Protein AF-A0A914NMH1-F1 (afdb_monomer)

Mean predicted aligned error: 6.73 Å

Organism: Meloidogyne incognita (NCBI:txid6306)

pLDDT: mean 84.69, std 14.71, range [44.28, 97.38]

Structure (mmCIF, N/CA/C/O backbone):
data_AF-A0A914NMH1-F1
#
_entry.id   AF-A0A914NMH1-F1
#
loop_
_atom_site.group_PDB
_atom_site.id
_atom_site.type_symbol
_atom_site.label_atom_id
_atom_site.label_alt_id
_atom_site.label_comp_id
_atom_site.label_asym_id
_atom_site.label_entity_id
_atom_site.label_seq_id
_atom_site.pdbx_PDB_ins_code
_atom_site.Cartn_x
_atom_site.Cartn_y
_atom_site.Cartn_z
_atom_site.occupancy
_atom_site.B_iso_or_equiv
_atom_site.auth_seq_id
_atom_site.auth_comp_id
_atom_site.auth_asym_id
_atom_site.auth_atom_id
_atom_site.pdbx_PDB_model_num
ATOM 1 N N . MET A 1 1 ? 20.399 4.873 -5.334 1.00 47.78 1 MET A N 1
ATOM 2 C CA . MET A 1 1 ? 19.349 5.429 -6.217 1.00 47.78 1 MET A CA 1
ATOM 3 C C . MET A 1 1 ? 19.502 4.791 -7.581 1.00 47.78 1 MET A C 1
ATOM 5 O O . MET A 1 1 ? 20.631 4.660 -8.026 1.00 47.78 1 MET A O 1
ATOM 9 N N . CYS A 1 2 ? 18.413 4.332 -8.194 1.00 48.28 2 CYS A N 1
ATOM 10 C CA . CYS A 1 2 ? 18.440 3.778 -9.546 1.00 48.28 2 CYS A CA 1
ATOM 11 C C . CYS A 1 2 ? 18.069 4.909 -10.513 1.00 48.28 2 CYS A C 1
ATOM 13 O O . CYS A 1 2 ? 16.964 5.434 -10.412 1.00 48.28 2 CYS A O 1
ATOM 15 N N . GLU A 1 3 ? 19.005 5.333 -11.363 1.00 49.62 3 GLU A N 1
ATOM 16 C CA . GLU A 1 3 ? 18.806 6.443 -12.315 1.00 49.62 3 GLU A CA 1
ATOM 17 C C . GLU A 1 3 ? 17.877 6.045 -13.474 1.00 49.62 3 GLU A C 1
ATOM 19 O O . GLU A 1 3 ? 17.129 6.873 -13.987 1.00 49.62 3 GLU A O 1
ATOM 24 N N . GLU A 1 4 ? 17.846 4.751 -13.805 1.00 60.81 4 GLU A N 1
ATOM 25 C CA . GLU A 1 4 ? 16.923 4.135 -14.758 1.00 60.81 4 GLU A CA 1
ATOM 26 C C . GLU A 1 4 ? 16.249 2.927 -14.094 1.00 60.81 4 GLU A C 1
ATOM 28 O O . GLU A 1 4 ? 16.690 1.787 -14.269 1.00 60.81 4 GLU A O 1
ATOM 33 N N . PRO A 1 5 ? 15.215 3.140 -13.259 1.00 63.44 5 PRO A N 1
ATOM 34 C CA . PRO A 1 5 ? 14.555 2.027 -12.603 1.00 63.44 5 PRO A CA 1
ATOM 35 C C . PRO A 1 5 ? 13.965 1.091 -13.667 1.00 63.44 5 PRO A C 1
ATOM 37 O O . PRO A 1 5 ? 13.254 1.565 -14.564 1.00 63.44 5 PRO A O 1
ATOM 40 N N . PRO A 1 6 ? 14.224 -0.229 -13.589 1.00 63.44 6 PRO A N 1
ATOM 41 C CA . PRO A 1 6 ? 13.589 -1.175 -14.489 1.00 63.44 6 PRO A CA 1
ATOM 42 C C . PRO A 1 6 ? 12.072 -1.012 -14.373 1.00 63.44 6 PRO A C 1
ATOM 44 O O . PRO A 1 6 ? 11.514 -0.933 -13.276 1.00 63.44 6 PRO A O 1
ATOM 47 N N . SER A 1 7 ? 11.403 -0.911 -15.521 1.00 68.38 7 SER A N 1
ATOM 48 C CA . SER A 1 7 ? 9.943 -0.878 -15.558 1.00 68.38 7 SER A CA 1
ATOM 49 C C . SER A 1 7 ? 9.364 -2.210 -15.062 1.00 68.38 7 SER A C 1
ATOM 51 O O . SER A 1 7 ? 10.082 -3.191 -14.876 1.00 68.38 7 SER A O 1
ATOM 53 N N . PHE A 1 8 ? 8.053 -2.270 -14.855 1.00 76.62 8 PHE A N 1
ATOM 54 C CA . PHE A 1 8 ? 7.385 -3.504 -14.448 1.00 76.62 8 PHE A CA 1
ATOM 55 C C . PHE A 1 8 ? 7.035 -4.384 -15.658 1.00 76.62 8 PHE A C 1
ATOM 57 O O . PHE A 1 8 ? 6.700 -3.880 -16.741 1.00 76.62 8 PHE A O 1
ATOM 64 N N . GLU A 1 9 ? 7.112 -5.703 -15.454 1.00 83.44 9 GLU A N 1
ATOM 65 C CA . GLU A 1 9 ? 6.621 -6.717 -16.393 1.00 83.44 9 GLU A CA 1
ATOM 66 C C . GLU A 1 9 ? 5.092 -6.623 -16.537 1.00 83.44 9 GLU A C 1
ATOM 68 O O . GLU A 1 9 ? 4.386 -6.312 -15.576 1.00 83.44 9 GLU A O 1
ATOM 73 N N . GLU A 1 10 ? 4.576 -6.912 -17.734 1.00 86.62 10 GLU A N 1
ATOM 74 C CA . GLU A 1 10 ? 3.129 -6.978 -17.966 1.00 86.62 10 GLU A CA 1
ATOM 75 C C . GLU A 1 10 ? 2.507 -8.205 -17.263 1.00 86.62 10 GLU A C 1
ATOM 77 O O . GLU A 1 10 ? 3.177 -9.243 -17.131 1.00 86.62 10 GLU A O 1
ATOM 82 N N . PRO A 1 11 ? 1.231 -8.142 -16.833 1.00 89.88 11 PRO A N 1
ATOM 83 C CA . PRO A 1 11 ? 0.571 -9.230 -16.105 1.00 89.88 11 PRO A CA 1
ATOM 84 C C . PRO A 1 11 ? 0.645 -10.596 -16.804 1.00 89.88 11 PRO A C 1
ATOM 86 O O . PRO A 1 11 ? 0.830 -11.622 -16.148 1.00 89.88 11 PRO A O 1
ATOM 89 N N . GLU A 1 12 ? 0.557 -10.627 -18.134 1.00 91.31 12 GLU A N 1
ATOM 90 C CA . GLU A 1 12 ? 0.634 -11.837 -18.956 1.00 91.31 12 GLU A CA 1
ATOM 91 C C . GLU A 1 12 ? 2.012 -12.503 -18.880 1.00 91.31 12 GLU A C 1
ATOM 93 O O . GLU A 1 12 ? 2.115 -13.731 -18.928 1.00 91.31 12 GLU A O 1
ATOM 98 N N . ALA A 1 13 ? 3.080 -11.711 -18.750 1.00 91.44 13 ALA A N 1
ATOM 99 C CA . ALA A 1 13 ? 4.430 -12.231 -18.571 1.00 91.44 13 ALA A CA 1
ATOM 100 C C . ALA A 1 13 ? 4.591 -12.818 -17.163 1.00 91.44 13 ALA A C 1
ATOM 102 O O . ALA A 1 13 ? 5.057 -13.952 -17.015 1.00 91.44 13 ALA A O 1
ATOM 103 N N . LEU A 1 14 ? 4.105 -12.102 -16.144 1.00 92.25 14 LEU A N 1
ATOM 104 C CA . LEU A 1 14 ? 4.169 -12.548 -14.756 1.00 92.25 14 LEU A CA 1
ATOM 105 C C . LEU A 1 14 ? 3.358 -13.834 -14.518 1.00 92.25 14 LEU A C 1
ATOM 107 O O . LEU A 1 14 ? 3.812 -14.720 -13.791 1.00 92.25 14 LEU A O 1
ATOM 111 N N . LYS A 1 15 ? 2.194 -13.990 -15.166 1.00 95.38 15 LYS A N 1
ATOM 112 C CA . LYS A 1 15 ? 1.319 -15.174 -15.052 1.00 95.38 15 LYS A CA 1
ATOM 113 C C . LYS A 1 15 ? 2.022 -16.484 -15.420 1.00 95.38 15 LYS A C 1
ATOM 115 O O . LYS A 1 15 ? 1.703 -17.523 -14.846 1.00 95.38 15 LYS A O 1
ATOM 120 N N . LYS A 1 16 ? 3.009 -16.436 -16.325 1.00 95.50 16 LYS A N 1
ATOM 121 C CA . LYS A 1 16 ? 3.830 -17.602 -16.708 1.00 95.50 16 LYS A CA 1
ATOM 122 C C . LYS A 1 16 ? 4.647 -18.149 -15.535 1.00 95.50 16 LYS A C 1
ATOM 124 O O . LYS A 1 16 ? 4.937 -19.339 -15.502 1.00 95.50 16 LYS A O 1
ATOM 129 N N . ARG A 1 17 ? 5.020 -17.284 -14.586 1.00 95.94 17 ARG A N 1
ATOM 130 C CA . ARG A 1 17 ? 5.799 -17.625 -13.383 1.00 95.94 17 ARG A CA 1
ATOM 131 C C . ARG A 1 17 ? 4.915 -17.778 -12.145 1.00 95.94 17 ARG A C 1
ATOM 133 O O . ARG A 1 17 ? 5.207 -18.602 -11.287 1.00 95.94 17 ARG A O 1
ATOM 140 N N . PHE A 1 18 ? 3.833 -17.006 -12.060 1.00 95.38 18 PHE A N 1
ATOM 141 C CA . PHE A 1 18 ? 2.941 -16.950 -10.904 1.00 95.38 18 PHE A CA 1
ATOM 142 C C . PHE A 1 18 ? 1.488 -17.167 -11.343 1.00 95.38 18 PHE A C 1
ATOM 144 O O . PHE A 1 18 ? 0.764 -16.234 -11.697 1.00 95.38 18 PHE A O 1
ATOM 151 N N . HIS A 1 19 ? 1.039 -18.422 -11.297 1.00 94.69 19 HIS A N 1
ATOM 152 C CA . HIS A 1 19 ? -0.236 -18.848 -11.884 1.00 94.69 19 HIS A CA 1
ATOM 153 C C . HIS A 1 19 ? -1.489 -18.224 -11.240 1.00 94.69 19 HIS A C 1
ATOM 155 O O . HIS A 1 19 ? -2.571 -18.316 -11.816 1.00 94.69 19 HIS A O 1
ATOM 161 N N . LEU A 1 20 ? -1.383 -17.585 -10.070 1.00 95.69 20 LEU A N 1
ATOM 162 C CA . LEU A 1 20 ? -2.502 -16.915 -9.390 1.00 95.69 20 LEU A CA 1
ATOM 163 C C . LEU A 1 20 ? -2.652 -15.433 -9.746 1.00 95.69 20 LEU A C 1
ATOM 165 O O . LEU A 1 20 ? -3.587 -14.800 -9.271 1.00 95.69 20 LEU A O 1
ATOM 169 N N . ILE A 1 21 ? -1.780 -14.877 -10.590 1.00 94.25 21 ILE A N 1
ATOM 170 C CA . ILE A 1 21 ? -1.877 -13.465 -10.972 1.00 94.25 21 ILE A CA 1
ATOM 171 C C . ILE A 1 21 ? -3.193 -13.176 -11.689 1.00 94.25 21 ILE A C 1
ATOM 173 O O . ILE A 1 21 ? -3.586 -13.895 -12.609 1.00 94.25 21 ILE A O 1
ATOM 177 N N . ASP A 1 22 ? -3.859 -12.105 -11.275 1.00 93.19 22 ASP A N 1
ATOM 178 C CA . ASP A 1 22 ? -5.019 -11.565 -11.966 1.00 93.19 22 ASP A CA 1
ATOM 179 C C . ASP A 1 22 ? -4.561 -10.705 -13.149 1.00 93.19 22 ASP A C 1
ATOM 181 O O . ASP A 1 22 ? -4.054 -9.597 -12.979 1.00 93.19 22 ASP A O 1
ATOM 185 N N . THR A 1 23 ? -4.743 -11.221 -14.362 1.00 94.62 23 THR A N 1
ATOM 186 C CA . THR A 1 23 ? -4.404 -10.508 -15.600 1.00 94.62 23 THR A CA 1
ATOM 187 C C . THR A 1 23 ? -5.451 -9.461 -15.981 1.00 94.62 23 THR A C 1
ATOM 189 O O . THR A 1 23 ? -5.213 -8.657 -16.873 1.00 94.62 23 THR A O 1
ATOM 192 N N . SER A 1 24 ? -6.611 -9.431 -15.315 1.00 92.62 24 SER A N 1
ATOM 193 C CA . SER A 1 24 ? -7.627 -8.394 -15.532 1.00 92.62 24 SER A CA 1
ATOM 194 C C . SER A 1 24 ? -7.326 -7.098 -14.766 1.00 92.62 24 SER A C 1
ATOM 196 O O . SER A 1 24 ? -7.928 -6.048 -15.032 1.00 92.62 24 SER A O 1
ATOM 198 N N . TYR A 1 25 ? -6.361 -7.132 -13.841 1.00 90.50 25 TYR A N 1
ATOM 199 C CA . TYR A 1 25 ? -5.963 -5.966 -13.073 1.00 90.50 25 TYR A CA 1
ATOM 200 C C . TYR A 1 25 ? -5.265 -4.914 -13.944 1.00 90.50 25 TYR A C 1
ATOM 202 O O . TYR A 1 25 ? -4.116 -5.054 -14.350 1.00 90.50 25 TYR A O 1
ATOM 210 N N . LYS A 1 26 ? -5.957 -3.793 -14.159 1.00 89.19 26 LYS A N 1
ATOM 211 C CA . LYS A 1 26 ? -5.379 -2.578 -14.753 1.00 89.19 26 LYS A CA 1
ATOM 212 C C . LYS A 1 26 ? -4.764 -1.658 -13.681 1.00 89.19 26 LYS A C 1
ATOM 214 O O . LYS A 1 26 ? -5.516 -1.261 -12.779 1.00 89.19 26 LYS A O 1
ATOM 219 N N . PRO A 1 27 ? -3.467 -1.302 -13.762 1.00 90.19 27 PRO A N 1
ATOM 220 C CA . PRO A 1 27 ? -2.833 -0.345 -12.852 1.00 90.19 27 PRO A CA 1
ATOM 221 C C . PRO A 1 27 ? -3.465 1.053 -12.921 1.00 90.19 27 PRO A C 1
ATOM 223 O O . PRO A 1 27 ? -4.080 1.418 -13.919 1.00 90.19 27 PRO A O 1
ATOM 226 N N . ILE A 1 28 ? -3.280 1.857 -11.868 1.00 92.56 28 ILE A N 1
ATOM 227 C CA . ILE A 1 28 ? -3.771 3.249 -11.828 1.00 92.56 28 ILE A CA 1
ATOM 228 C C . ILE A 1 28 ? -2.986 4.157 -12.791 1.00 92.56 28 ILE A C 1
ATOM 230 O O . ILE A 1 28 ? -3.548 5.082 -13.371 1.00 92.56 28 ILE A O 1
ATOM 234 N N . PHE A 1 29 ? -1.696 3.877 -12.989 1.00 88.50 29 PHE A N 1
ATOM 235 C CA . PHE A 1 29 ? -0.842 4.579 -13.945 1.00 88.50 29 PHE A CA 1
ATOM 236 C C . PHE A 1 29 ? -0.540 3.687 -15.147 1.00 88.50 29 PHE A C 1
ATOM 238 O O . PHE A 1 29 ? -0.132 2.539 -14.982 1.00 88.50 29 PHE A O 1
ATOM 245 N N . ASN A 1 30 ? -0.686 4.244 -16.347 1.00 84.81 30 ASN A N 1
ATOM 246 C CA . ASN A 1 30 ? -0.289 3.595 -17.594 1.00 84.81 30 ASN A CA 1
ATOM 247 C C . ASN A 1 30 ? 1.111 4.055 -18.014 1.00 84.81 30 ASN A C 1
ATOM 249 O O . ASN A 1 30 ? 1.559 5.136 -17.629 1.00 84.81 30 ASN A O 1
ATOM 253 N N . LYS A 1 31 ? 1.788 3.250 -18.837 1.00 82.06 31 LYS A N 1
ATOM 254 C CA . LYS A 1 31 ? 3.043 3.649 -19.487 1.00 82.06 31 LYS A CA 1
ATOM 255 C C . LYS A 1 31 ? 2.765 4.729 -20.560 1.00 82.06 31 LYS A C 1
ATOM 257 O O . LYS A 1 31 ? 1.739 4.637 -21.234 1.00 82.06 31 LYS A O 1
ATOM 262 N N . PRO A 1 32 ? 3.669 5.706 -20.767 1.00 84.38 32 PRO A N 1
ATOM 263 C CA . PRO A 1 32 ? 4.884 5.948 -19.990 1.00 84.38 32 PRO A CA 1
ATOM 264 C C . PRO A 1 32 ? 4.564 6.506 -18.597 1.00 84.38 3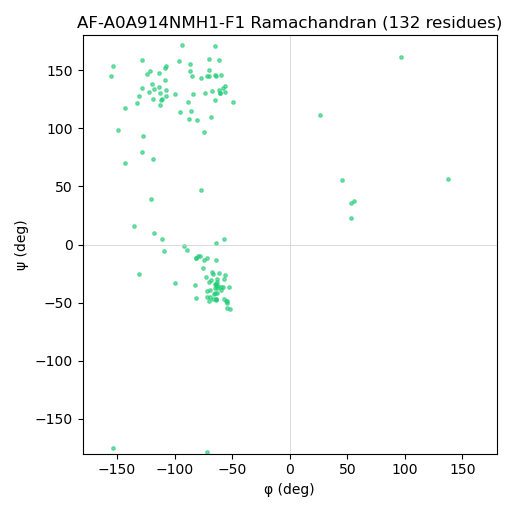2 PRO A C 1
ATOM 266 O O . PRO A 1 32 ? 3.629 7.285 -18.422 1.00 84.38 32 PRO A O 1
ATOM 269 N N . MET A 1 33 ? 5.359 6.111 -17.601 1.00 82.44 33 MET A N 1
ATOM 270 C CA . MET A 1 33 ? 5.184 6.597 -16.232 1.00 82.44 33 MET A CA 1
ATOM 271 C C . MET A 1 33 ? 5.425 8.114 -16.158 1.00 82.44 33 MET A C 1
ATOM 273 O O . MET A 1 33 ? 6.304 8.624 -16.859 1.00 82.44 33 MET A O 1
ATOM 277 N N . PRO A 1 34 ? 4.686 8.849 -15.305 1.00 82.62 34 PRO A N 1
ATOM 278 C CA . PRO A 1 34 ? 4.966 10.260 -15.075 1.00 82.62 34 PRO A CA 1
ATOM 279 C C . PRO A 1 34 ? 6.388 10.433 -14.533 1.00 82.62 34 PRO A C 1
ATOM 281 O O . PRO A 1 34 ? 6.868 9.597 -13.764 1.00 82.62 34 PRO A O 1
ATOM 284 N N . LYS A 1 35 ? 7.045 11.535 -14.917 1.00 82.0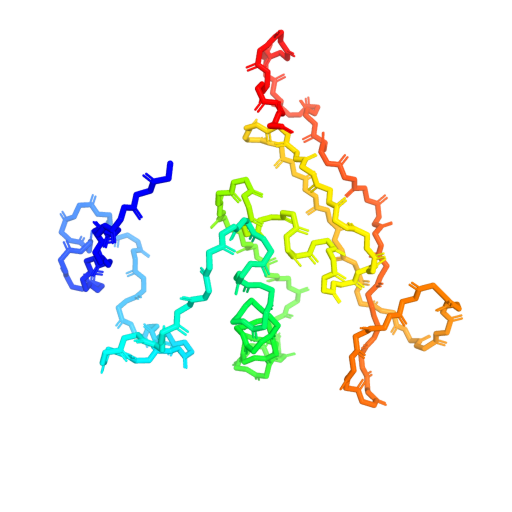6 35 LYS A N 1
ATOM 285 C CA . LYS A 1 35 ? 8.350 11.903 -14.356 1.00 82.06 35 LYS A CA 1
ATOM 286 C C . LYS A 1 35 ? 8.234 12.039 -12.839 1.00 82.06 35 LYS A C 1
ATOM 288 O O . LYS A 1 35 ? 7.303 12.677 -12.348 1.00 82.06 35 LYS A O 1
ATOM 293 N N . GLU A 1 36 ? 9.195 11.476 -12.121 1.00 80.06 36 GLU A N 1
ATOM 294 C CA . GLU A 1 36 ? 9.344 11.667 -10.681 1.00 80.06 36 GLU A CA 1
ATOM 295 C C . GLU A 1 36 ? 10.547 12.551 -10.376 1.00 80.06 36 GLU A C 1
ATOM 297 O O . GLU A 1 36 ? 11.487 12.644 -11.166 1.00 80.06 36 GLU A O 1
ATOM 302 N N . GLY A 1 37 ? 10.482 13.233 -9.234 1.00 82.75 37 GLY A N 1
ATOM 303 C CA . GLY A 1 37 ? 11.622 13.959 -8.691 1.00 82.75 37 GLY A CA 1
ATOM 304 C C . GLY A 1 37 ? 12.706 13.025 -8.147 1.00 82.75 37 GLY A C 1
ATOM 305 O O . GLY A 1 37 ? 12.582 11.802 -8.167 1.00 82.75 37 GLY A O 1
ATOM 306 N N . MET A 1 38 ? 13.765 13.627 -7.615 1.00 81.12 38 MET A N 1
ATOM 307 C CA . MET A 1 38 ? 14.829 12.913 -6.908 1.00 81.12 38 MET A CA 1
ATOM 308 C C . MET A 1 38 ? 14.466 12.734 -5.429 1.00 81.12 38 MET A C 1
ATOM 310 O O . MET A 1 38 ? 13.823 13.603 -4.841 1.00 81.12 38 MET A O 1
ATOM 314 N N . GLY A 1 39 ? 14.937 11.649 -4.811 1.00 83.75 39 GLY A N 1
ATOM 315 C CA . GLY A 1 39 ? 14.714 11.378 -3.385 1.00 83.75 39 GLY A CA 1
ATOM 316 C C . GLY A 1 39 ? 13.543 10.439 -3.103 1.00 83.75 39 GLY A C 1
ATOM 317 O O . GLY A 1 39 ? 12.654 10.252 -3.928 1.00 83.75 39 GLY A O 1
ATOM 318 N N . ASP A 1 40 ? 13.534 9.858 -1.905 1.00 84.25 40 ASP A N 1
ATOM 319 C CA . ASP A 1 40 ? 12.502 8.900 -1.490 1.00 84.25 40 ASP A CA 1
ATOM 320 C C . ASP A 1 40 ? 11.097 9.523 -1.461 1.00 84.25 40 ASP A C 1
ATOM 322 O O . ASP A 1 40 ? 10.118 8.891 -1.864 1.00 84.25 40 ASP A O 1
ATOM 326 N N . SER A 1 41 ? 10.995 10.796 -1.072 1.00 85.38 41 SER A N 1
ATOM 327 C CA . SER A 1 41 ? 9.728 11.533 -1.003 1.00 85.38 41 SER A CA 1
ATOM 328 C C . SER A 1 41 ? 9.143 11.899 -2.371 1.00 85.38 41 SER A C 1
ATOM 330 O O . SER A 1 41 ? 7.968 12.259 -2.456 1.00 85.38 41 SER A O 1
ATOM 332 N N . ALA A 1 42 ? 9.902 11.754 -3.464 1.00 88.62 42 ALA A N 1
ATOM 333 C CA . ALA A 1 42 ? 9.415 12.055 -4.809 1.00 88.62 42 ALA A CA 1
ATOM 334 C C . ALA A 1 42 ? 8.214 11.188 -5.221 1.00 88.62 42 ALA A C 1
ATOM 336 O O . ALA A 1 42 ? 7.405 11.605 -6.050 1.00 88.62 42 ALA A O 1
ATOM 337 N N . CYS A 1 43 ? 8.066 10.007 -4.611 1.00 89.50 43 CYS A N 1
ATOM 338 C CA . CYS A 1 43 ? 6.976 9.086 -4.909 1.00 89.50 43 CYS A CA 1
ATOM 339 C C . CYS A 1 43 ? 5.647 9.425 -4.206 1.00 89.50 43 CYS A C 1
ATOM 341 O O . CYS A 1 43 ? 4.615 8.873 -4.592 1.00 89.50 43 CYS A O 1
ATOM 343 N N . VAL A 1 44 ? 5.629 10.342 -3.224 1.00 91.00 44 VAL A N 1
ATOM 344 C CA . VAL A 1 44 ? 4.452 10.631 -2.371 1.00 91.00 44 VAL A CA 1
ATOM 345 C C . VAL A 1 44 ? 3.214 10.973 -3.198 1.00 91.00 44 VAL A C 1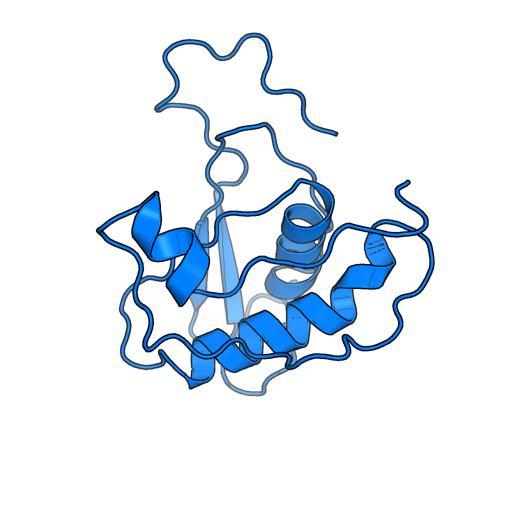
ATOM 347 O O . VAL A 1 44 ? 2.169 10.346 -3.035 1.00 91.00 44 VAL A O 1
ATOM 350 N N . GLY A 1 45 ? 3.334 11.904 -4.150 1.00 89.56 45 GLY A N 1
ATOM 351 C CA . GLY A 1 45 ? 2.199 12.313 -4.984 1.00 89.56 45 GLY A CA 1
ATOM 352 C C . GLY A 1 45 ? 1.660 11.188 -5.878 1.00 89.56 45 GLY A C 1
ATOM 353 O O . GLY A 1 45 ? 0.453 11.093 -6.112 1.00 89.56 45 GLY A O 1
ATOM 354 N N . ARG A 1 46 ? 2.536 10.295 -6.362 1.00 90.38 46 ARG A N 1
ATOM 355 C CA . ARG A 1 46 ? 2.135 9.121 -7.151 1.00 90.38 46 ARG A CA 1
ATOM 356 C C . ARG A 1 46 ? 1.456 8.072 -6.273 1.00 90.38 46 ARG A C 1
ATOM 358 O O . ARG A 1 46 ? 0.458 7.483 -6.691 1.00 90.38 46 ARG A O 1
ATOM 365 N N . LEU A 1 47 ? 1.966 7.855 -5.063 1.00 91.75 47 LEU A N 1
ATOM 366 C CA . LEU A 1 47 ? 1.380 6.931 -4.096 1.00 91.75 47 LEU A CA 1
ATOM 367 C C . LEU A 1 47 ? 0.000 7.401 -3.645 1.00 91.75 47 LEU A C 1
ATOM 369 O O . LEU A 1 47 ? -0.917 6.587 -3.633 1.00 91.75 47 LEU A O 1
ATOM 373 N N . GLN A 1 48 ? -0.181 8.699 -3.392 1.00 91.81 48 GLN A N 1
ATOM 374 C CA . GLN A 1 48 ? -1.489 9.261 -3.063 1.00 91.81 48 GLN A CA 1
ATOM 375 C C . GLN A 1 48 ? -2.535 8.917 -4.133 1.00 91.81 48 GLN A C 1
ATOM 377 O O . GLN A 1 48 ? -3.535 8.270 -3.830 1.00 91.81 48 GLN A O 1
ATOM 382 N N . LYS A 1 49 ? -2.260 9.248 -5.401 1.00 91.69 49 LYS A N 1
ATOM 383 C CA . LYS A 1 49 ? -3.160 8.928 -6.523 1.00 91.69 49 LYS A CA 1
ATOM 384 C C . LYS A 1 49 ? -3.399 7.427 -6.684 1.00 91.69 49 LYS A C 1
ATOM 386 O O . LYS A 1 49 ? -4.495 7.008 -7.041 1.00 91.69 49 LYS A O 1
ATOM 391 N N . THR A 1 50 ? -2.371 6.613 -6.439 1.00 93.31 50 THR A N 1
ATOM 392 C CA . THR A 1 50 ? -2.486 5.151 -6.506 1.00 93.31 50 THR A CA 1
ATOM 393 C C . THR A 1 50 ? -3.448 4.637 -5.438 1.00 93.31 50 THR A C 1
ATOM 395 O O . THR A 1 50 ? -4.344 3.865 -5.761 1.00 93.31 50 THR A O 1
ATOM 398 N N . ILE A 1 51 ? -3.304 5.082 -4.188 1.00 92.94 51 ILE A N 1
ATOM 399 C CA . ILE A 1 51 ? -4.175 4.675 -3.079 1.00 92.94 51 ILE A CA 1
ATOM 400 C C . ILE A 1 51 ? -5.612 5.142 -3.330 1.00 92.94 51 ILE A C 1
ATOM 402 O O . ILE A 1 51 ? -6.527 4.331 -3.225 1.00 92.94 51 ILE A O 1
ATOM 406 N N . GLU A 1 52 ? -5.811 6.402 -3.733 1.00 91.00 52 GLU A N 1
ATOM 407 C CA . GLU A 1 52 ? -7.131 6.942 -4.096 1.00 91.00 52 GLU A CA 1
ATOM 408 C C . GLU A 1 52 ? -7.805 6.088 -5.182 1.00 91.00 52 GLU A C 1
ATOM 410 O O . GLU A 1 52 ? -8.948 5.658 -5.025 1.00 91.00 52 GLU A O 1
ATOM 415 N N . GLY A 1 53 ? -7.073 5.772 -6.255 1.00 93.25 53 GLY A N 1
ATOM 416 C CA . GLY A 1 53 ? -7.581 4.950 -7.350 1.00 93.25 53 GLY A CA 1
ATOM 417 C C . GLY A 1 53 ? -7.897 3.510 -6.939 1.00 93.25 53 GLY A C 1
ATOM 418 O O . GLY A 1 53 ? -8.891 2.952 -7.399 1.00 93.25 53 GLY A O 1
ATOM 419 N N . ILE A 1 54 ? -7.089 2.903 -6.062 1.00 93.31 54 ILE A N 1
ATOM 420 C CA . ILE A 1 54 ? -7.353 1.560 -5.525 1.00 93.31 54 ILE A CA 1
ATOM 421 C C . ILE A 1 54 ? -8.614 1.580 -4.650 1.00 93.31 54 ILE A C 1
ATOM 423 O O . ILE A 1 54 ? -9.474 0.719 -4.824 1.00 93.31 54 ILE A O 1
ATOM 427 N N . CYS A 1 55 ? -8.750 2.555 -3.747 1.00 89.88 55 CYS A N 1
ATOM 428 C CA . CYS A 1 55 ? -9.925 2.686 -2.885 1.00 89.88 55 CYS A CA 1
ATOM 429 C C . CYS A 1 55 ? -11.217 2.873 -3.688 1.00 89.88 55 CYS A C 1
ATOM 431 O O . CYS A 1 55 ? -12.234 2.291 -3.324 1.00 89.88 55 CYS A O 1
ATOM 433 N N . GLU A 1 56 ? -11.180 3.642 -4.779 1.00 91.19 56 GLU A N 1
ATOM 434 C CA . GLU A 1 56 ? -12.338 3.809 -5.664 1.00 91.19 56 GLU A CA 1
ATOM 435 C C . GLU A 1 56 ? -12.640 2.522 -6.446 1.00 91.19 56 GLU A C 1
ATOM 437 O O . GLU A 1 56 ? -13.772 2.035 -6.458 1.00 91.19 56 GLU A O 1
ATOM 442 N N . LYS A 1 57 ? -11.615 1.922 -7.067 1.00 93.50 57 LYS A N 1
ATOM 443 C CA . LYS A 1 57 ? -11.755 0.714 -7.895 1.00 93.50 57 LYS A CA 1
ATOM 444 C C . LYS A 1 57 ? -12.252 -0.495 -7.098 1.00 93.50 57 LYS A C 1
ATOM 446 O O . LYS A 1 57 ? -12.959 -1.334 -7.649 1.00 93.50 57 LYS A O 1
ATOM 451 N N . PHE A 1 58 ? -11.886 -0.582 -5.822 1.00 92.56 58 PHE A N 1
ATOM 452 C CA . PHE A 1 58 ? -12.228 -1.686 -4.926 1.00 92.56 58 PHE A CA 1
ATOM 453 C C . PHE A 1 58 ? -13.031 -1.216 -3.709 1.00 92.56 58 PHE A C 1
ATOM 455 O O . PHE A 1 58 ? -12.831 -1.715 -2.605 1.00 92.56 58 PHE A O 1
ATOM 462 N N . LYS A 1 59 ? -13.956 -0.270 -3.900 1.00 89.81 59 LYS A N 1
ATOM 463 C CA . LYS A 1 59 ? -14.782 0.299 -2.820 1.00 89.81 59 LYS A CA 1
ATOM 464 C C . LYS A 1 59 ? -15.592 -0.728 -2.018 1.00 89.81 59 LYS A C 1
ATOM 466 O O . LYS A 1 59 ? -15.882 -0.489 -0.852 1.00 89.81 59 LYS A O 1
ATOM 471 N N . ASP A 1 60 ? -15.924 -1.862 -2.637 1.00 92.44 60 ASP A N 1
ATOM 472 C CA . ASP A 1 60 ? -16.688 -2.952 -2.018 1.00 92.44 60 ASP A CA 1
ATOM 473 C C . ASP A 1 60 ? -15.785 -3.986 -1.312 1.00 92.44 60 ASP A C 1
ATOM 475 O O . ASP A 1 60 ? -16.271 -4.925 -0.675 1.00 92.44 60 ASP A O 1
ATOM 479 N N . ALA A 1 61 ? -14.457 -3.850 -1.419 1.00 92.50 61 ALA A N 1
ATOM 480 C CA . ALA A 1 61 ? -13.520 -4.739 -0.748 1.00 92.50 61 ALA A CA 1
ATOM 481 C C . ALA A 1 61 ? -13.472 -4.439 0.756 1.00 92.50 61 ALA A C 1
ATOM 483 O O . ALA A 1 61 ? -13.243 -3.310 1.180 1.00 92.50 61 ALA A O 1
ATOM 484 N N . LYS A 1 62 ? -13.606 -5.484 1.580 1.00 93.06 62 LYS A N 1
ATOM 485 C CA . LYS A 1 62 ? -13.490 -5.361 3.044 1.00 93.06 62 LYS A CA 1
ATOM 486 C C . LYS A 1 62 ? -12.069 -5.042 3.508 1.00 93.06 62 LYS A C 1
ATOM 488 O O . LYS A 1 62 ? -11.875 -4.476 4.579 1.00 93.06 62 LYS A O 1
ATOM 493 N N . SER A 1 63 ? -11.062 -5.495 2.767 1.00 94.88 63 SER A N 1
ATOM 494 C CA . SER A 1 63 ? -9.651 -5.327 3.114 1.00 94.88 63 SER A CA 1
ATOM 495 C C . SER A 1 63 ? -8.795 -5.380 1.857 1.00 94.88 63 SER A C 1
ATOM 497 O O . SER A 1 63 ? -9.086 -6.142 0.936 1.00 94.88 63 SER A O 1
ATOM 499 N N . ILE A 1 64 ? -7.729 -4.584 1.842 1.00 95.31 64 ILE A N 1
ATOM 500 C CA . ILE A 1 64 ? -6.755 -4.511 0.753 1.00 95.31 64 ILE A CA 1
ATOM 501 C C . ILE A 1 64 ? -5.367 -4.680 1.365 1.00 95.31 64 ILE A C 1
ATOM 503 O O . ILE A 1 64 ? -5.052 -4.056 2.377 1.00 95.31 64 ILE A O 1
ATOM 507 N N . VAL A 1 65 ? -4.537 -5.517 0.744 1.00 96.69 65 VAL A N 1
ATOM 508 C CA . VAL A 1 65 ? -3.141 -5.718 1.142 1.00 96.69 65 VAL A CA 1
ATOM 509 C C . VAL A 1 65 ? -2.243 -5.129 0.066 1.00 96.69 65 VAL A C 1
ATOM 511 O O . VAL A 1 65 ? -2.352 -5.489 -1.105 1.00 96.69 65 VAL A O 1
ATOM 514 N N . LEU A 1 66 ? -1.347 -4.230 0.470 1.00 96.12 66 LEU A N 1
ATOM 515 C CA . LEU A 1 66 ? -0.322 -3.657 -0.396 1.00 96.12 66 LEU A CA 1
ATOM 516 C C . LEU A 1 66 ? 1.038 -4.237 -0.005 1.00 96.12 66 LEU A C 1
ATOM 518 O O . LEU A 1 66 ? 1.429 -4.176 1.158 1.00 96.12 66 LEU A O 1
ATOM 522 N N . VAL A 1 67 ? 1.767 -4.768 -0.985 1.00 95.44 67 VAL A N 1
ATOM 523 C CA . VAL A 1 67 ? 3.152 -5.230 -0.823 1.00 95.44 67 VAL A CA 1
ATOM 524 C C . VAL A 1 67 ? 4.041 -4.295 -1.631 1.00 95.44 67 VAL A C 1
ATOM 526 O O . VAL A 1 67 ? 3.793 -4.083 -2.816 1.00 95.44 67 VAL A O 1
ATOM 529 N N . SER A 1 68 ? 5.040 -3.687 -0.992 1.00 93.69 68 SER A N 1
ATOM 530 C CA . SER A 1 68 ? 5.880 -2.678 -1.639 1.00 93.69 68 SER A CA 1
ATOM 531 C C 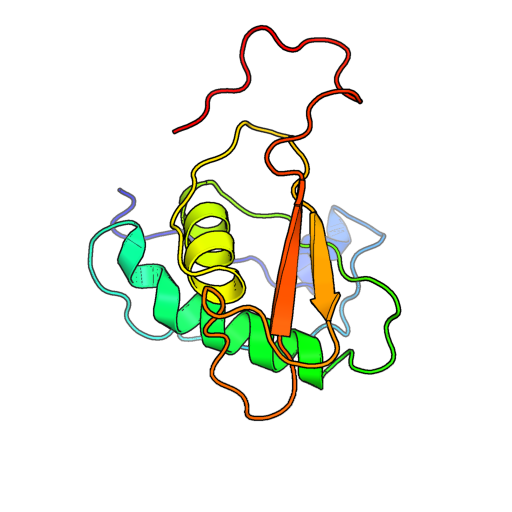. SER A 1 68 ? 7.276 -2.588 -1.015 1.00 93.69 68 SER A C 1
ATOM 533 O O . SER A 1 68 ? 7.640 -3.385 -0.152 1.00 93.69 68 SER A O 1
ATOM 535 N N . HIS A 1 69 ? 8.070 -1.627 -1.483 1.00 91.44 69 HIS A N 1
ATOM 536 C CA . HIS A 1 69 ? 9.431 -1.353 -1.017 1.00 91.44 69 HIS A CA 1
ATOM 537 C C . HIS A 1 69 ? 9.462 -0.277 0.080 1.00 91.44 69 HIS A C 1
ATOM 539 O O . HIS A 1 69 ? 8.461 0.391 0.331 1.00 91.44 69 HIS A O 1
ATOM 545 N N . ALA A 1 70 ? 10.629 -0.075 0.702 1.00 90.62 70 ALA A N 1
ATOM 546 C CA . ALA A 1 70 ? 10.806 0.833 1.838 1.00 90.62 70 ALA A CA 1
ATOM 547 C C . ALA A 1 70 ? 10.267 2.255 1.581 1.00 90.62 70 ALA A C 1
ATOM 549 O O . ALA A 1 70 ? 9.398 2.707 2.324 1.00 90.62 70 ALA A O 1
ATOM 550 N N . SER A 1 71 ? 10.712 2.936 0.517 1.00 91.06 71 SER A N 1
ATOM 551 C CA . SER A 1 71 ? 10.294 4.318 0.225 1.00 91.06 71 SER A CA 1
ATOM 552 C C . SER A 1 71 ? 8.791 4.446 -0.071 1.00 91.06 71 SER A C 1
ATOM 554 O O . SER A 1 71 ? 8.143 5.278 0.560 1.00 91.06 71 SER A O 1
ATOM 556 N N . PRO A 1 72 ? 8.171 3.598 -0.920 1.00 93.56 72 PRO A N 1
ATOM 557 C CA . PRO A 1 72 ? 6.715 3.584 -1.061 1.00 93.56 72 PRO A CA 1
ATOM 558 C C . PRO A 1 72 ? 5.946 3.303 0.239 1.00 93.56 72 PRO A C 1
ATOM 560 O O . PRO A 1 72 ? 4.885 3.884 0.438 1.00 93.56 72 PRO A O 1
ATOM 563 N N . ILE A 1 73 ? 6.448 2.440 1.131 1.00 95.44 73 ILE A N 1
ATOM 564 C CA . ILE A 1 73 ? 5.808 2.197 2.436 1.00 95.44 73 ILE A CA 1
ATOM 565 C C . ILE A 1 73 ? 5.930 3.425 3.350 1.00 95.44 73 ILE A C 1
ATOM 567 O O . ILE A 1 73 ? 4.958 3.781 4.022 1.00 95.44 73 ILE A O 1
ATOM 571 N N . GLY A 1 74 ? 7.078 4.109 3.336 1.00 94.56 74 GLY A N 1
ATOM 572 C CA . GLY A 1 74 ? 7.254 5.404 3.995 1.00 94.56 74 GLY A CA 1
ATOM 573 C C . GLY A 1 74 ? 6.247 6.436 3.493 1.00 94.56 74 GLY A C 1
ATOM 574 O O . GLY A 1 74 ? 5.542 7.052 4.293 1.00 94.56 74 GLY A O 1
ATOM 575 N N . ALA A 1 75 ? 6.088 6.524 2.172 1.00 94.25 75 ALA A N 1
ATOM 576 C CA . ALA A 1 75 ? 5.097 7.377 1.530 1.00 94.25 75 ALA A CA 1
ATOM 577 C C . ALA A 1 75 ? 3.651 6.978 1.865 1.00 94.25 75 ALA A C 1
ATOM 579 O O . ALA A 1 75 ? 2.812 7.854 2.014 1.00 94.25 75 ALA A O 1
ATOM 580 N N . ILE A 1 76 ? 3.331 5.689 2.026 1.00 95.06 76 ILE A N 1
ATOM 581 C CA . ILE A 1 76 ? 1.995 5.251 2.464 1.00 95.06 76 ILE A CA 1
ATOM 582 C C . ILE A 1 76 ? 1.691 5.769 3.879 1.00 95.06 76 ILE A C 1
ATOM 584 O O . ILE A 1 76 ? 0.587 6.254 4.111 1.00 95.06 76 ILE A O 1
ATOM 588 N N . HIS A 1 77 ? 2.652 5.731 4.811 1.00 94.31 77 HIS A N 1
ATOM 589 C CA . HIS A 1 77 ? 2.449 6.321 6.141 1.00 94.31 77 HIS A CA 1
ATOM 590 C C . HIS A 1 77 ? 2.303 7.849 6.078 1.00 94.31 77 HIS A C 1
ATOM 592 O O . HIS A 1 77 ? 1.422 8.408 6.729 1.00 94.31 77 HIS A O 1
ATOM 598 N N . GLU A 1 78 ? 3.127 8.528 5.273 1.00 92.62 78 GLU A N 1
ATOM 599 C CA . GLU A 1 78 ? 2.998 9.969 5.011 1.00 92.62 78 GLU A CA 1
ATOM 600 C C . GLU A 1 78 ? 1.593 10.303 4.490 1.00 92.62 78 GLU A C 1
ATOM 602 O O . GLU A 1 78 ? 0.908 11.173 5.012 1.00 92.62 78 GLU A O 1
ATOM 607 N N . VAL A 1 79 ? 1.122 9.558 3.495 1.00 91.75 79 VAL A N 1
ATOM 608 C CA . VAL A 1 79 ? -0.156 9.811 2.839 1.00 91.75 79 VAL A CA 1
ATOM 609 C C . VAL A 1 79 ? -1.344 9.508 3.761 1.00 91.75 79 VAL A C 1
ATOM 611 O O . VAL A 1 79 ? -2.282 10.299 3.823 1.00 91.75 79 VAL A O 1
ATOM 614 N N . LEU A 1 80 ? -1.337 8.376 4.469 1.00 90.56 80 LEU A N 1
ATOM 615 C CA . LEU A 1 80 ? -2.492 7.931 5.259 1.00 90.56 80 LEU A CA 1
ATOM 616 C C . LEU A 1 80 ? -2.569 8.590 6.6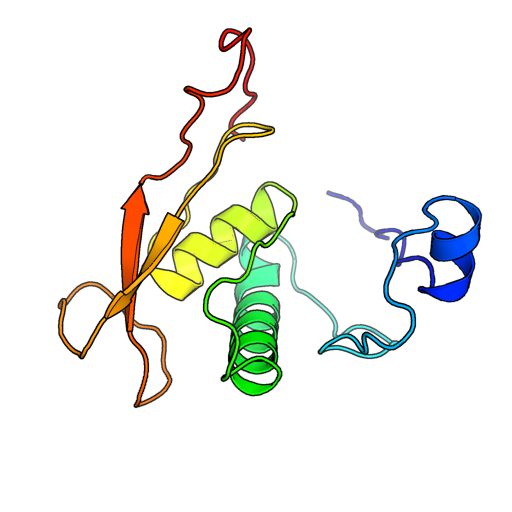40 1.00 90.56 80 LEU A C 1
ATOM 618 O O . LEU A 1 80 ? -3.669 8.847 7.126 1.00 90.56 80 LEU A O 1
ATOM 622 N N . VAL A 1 81 ? -1.423 8.860 7.274 1.00 89.31 81 VAL A N 1
ATOM 623 C CA . VAL A 1 81 ? -1.351 9.346 8.665 1.00 89.31 81 VAL A CA 1
ATOM 624 C C . VAL A 1 81 ? -0.364 10.500 8.872 1.00 89.31 81 VAL A C 1
ATOM 626 O O . VAL A 1 81 ? -0.013 10.803 10.008 1.00 89.31 81 VAL A O 1
ATOM 629 N N . ASN A 1 82 ? 0.074 11.165 7.796 1.00 87.94 82 ASN A N 1
ATOM 630 C CA . ASN A 1 82 ? 0.920 12.365 7.841 1.00 87.94 82 ASN A CA 1
ATOM 631 C C . ASN A 1 82 ? 2.231 12.173 8.627 1.00 87.94 82 ASN A C 1
ATOM 633 O O . ASN A 1 82 ? 2.673 13.063 9.359 1.00 87.94 82 ASN A O 1
ATOM 637 N N . LYS A 1 83 ? 2.832 10.983 8.511 1.00 90.19 83 LYS A N 1
ATOM 638 C CA . LYS A 1 83 ? 4.110 10.663 9.151 1.00 90.19 83 LYS A CA 1
ATOM 639 C C . LYS A 1 83 ? 4.921 9.654 8.344 1.00 90.19 83 LYS A C 1
ATOM 641 O O . LYS A 1 83 ? 4.730 8.449 8.506 1.00 90.19 83 LYS A O 1
ATOM 646 N N . TRP A 1 84 ? 5.881 10.118 7.550 1.00 92.75 84 TRP A N 1
ATOM 647 C CA . TRP A 1 84 ? 6.857 9.248 6.894 1.00 92.75 84 TRP A CA 1
ATOM 648 C C . TRP A 1 84 ? 7.500 8.271 7.887 1.00 92.75 84 TRP A C 1
ATOM 650 O O . TRP A 1 84 ? 8.087 8.680 8.890 1.00 92.75 84 TRP A O 1
ATOM 660 N N . THR A 1 85 ? 7.383 6.969 7.620 1.00 93.69 85 THR A N 1
ATOM 661 C CA . THR A 1 85 ? 7.890 5.917 8.512 1.00 93.69 85 THR A CA 1
ATOM 662 C C . THR A 1 85 ? 8.452 4.754 7.703 1.00 93.69 85 THR A C 1
ATOM 664 O O . THR A 1 85 ? 7.714 4.075 6.989 1.00 93.69 85 THR A O 1
ATOM 667 N N . TYR A 1 86 ? 9.752 4.494 7.841 1.00 93.25 86 TYR A N 1
ATOM 668 C CA . TYR A 1 86 ? 10.357 3.267 7.331 1.00 93.25 86 TYR A CA 1
ATOM 669 C C . TYR A 1 86 ? 10.033 2.086 8.242 1.00 93.25 86 TYR A C 1
ATOM 671 O O . TYR A 1 86 ? 9.978 2.217 9.464 1.00 93.25 86 TYR A O 1
ATOM 679 N N . VAL A 1 87 ? 9.823 0.921 7.634 1.00 94.44 87 VAL A N 1
ATOM 680 C CA . VAL A 1 87 ? 9.527 -0.326 8.345 1.00 94.44 87 VAL A CA 1
ATOM 681 C C . VAL A 1 87 ? 10.463 -1.433 7.884 1.00 94.44 87 VAL A C 1
ATOM 683 O O . VAL A 1 87 ? 11.050 -1.362 6.802 1.00 94.44 87 VAL A O 1
ATOM 686 N N . GLY A 1 88 ? 10.603 -2.460 8.717 1.00 93.62 88 GLY A N 1
ATOM 687 C CA . GLY A 1 88 ? 11.429 -3.615 8.399 1.00 93.62 88 GLY A CA 1
ATOM 688 C C . GLY A 1 88 ? 10.843 -4.496 7.291 1.00 93.62 88 GLY A C 1
ATOM 689 O O . GLY A 1 88 ? 9.638 -4.503 7.026 1.00 93.62 88 GLY A O 1
ATOM 690 N N . GLN A 1 89 ? 11.702 -5.293 6.668 1.00 92.88 89 GLN A N 1
ATOM 691 C CA . GLN A 1 89 ? 11.356 -6.315 5.691 1.00 92.88 89 GLN A CA 1
ATOM 692 C C . GLN A 1 89 ? 10.349 -7.310 6.263 1.00 92.88 89 GLN A C 1
ATOM 694 O O . GLN A 1 89 ? 10.491 -7.770 7.395 1.00 92.88 89 GLN A O 1
ATOM 699 N N . ALA A 1 90 ? 9.352 -7.648 5.443 1.00 94.00 90 ALA A N 1
ATOM 700 C CA . ALA A 1 90 ? 8.279 -8.576 5.792 1.00 94.00 90 ALA A CA 1
ATOM 701 C C . ALA A 1 90 ? 7.549 -8.227 7.104 1.00 94.00 90 ALA A C 1
ATOM 703 O O . ALA A 1 90 ? 6.938 -9.093 7.715 1.00 94.00 90 ALA A O 1
ATOM 704 N N . THR A 1 91 ? 7.590 -6.967 7.543 1.00 95.75 91 THR A N 1
ATOM 705 C CA . THR A 1 91 ? 6.732 -6.495 8.631 1.00 95.75 91 THR A CA 1
ATOM 706 C C . THR A 1 91 ? 5.384 -6.038 8.085 1.00 95.75 91 THR A C 1
ATOM 708 O O . THR A 1 91 ? 5.261 -5.684 6.910 1.00 95.75 91 THR A O 1
ATOM 711 N N . VAL A 1 92 ? 4.357 -6.061 8.933 1.00 97.38 92 VAL A N 1
ATOM 712 C CA . VAL A 1 92 ? 2.992 -5.684 8.553 1.00 97.38 92 VAL A CA 1
ATOM 713 C C . VAL A 1 92 ? 2.593 -4.398 9.264 1.00 97.38 92 VAL A C 1
ATOM 715 O O . VAL A 1 92 ? 2.712 -4.279 10.483 1.00 97.38 92 VAL A O 1
ATOM 718 N N . THR A 1 93 ? 2.075 -3.449 8.495 1.00 97.31 93 THR A N 1
ATOM 719 C CA . THR A 1 93 ? 1.432 -2.233 8.997 1.00 97.31 93 THR A CA 1
ATOM 720 C C . THR A 1 93 ? -0.047 -2.293 8.644 1.00 97.31 93 THR A C 1
ATOM 722 O O . THR A 1 93 ? -0.395 -2.629 7.511 1.00 97.31 93 THR A O 1
ATOM 725 N N . LYS A 1 94 ? -0.917 -1.946 9.596 1.00 97.12 94 LYS A N 1
ATOM 726 C CA . LYS A 1 94 ? -2.367 -1.926 9.399 1.00 97.12 94 LYS A CA 1
ATOM 727 C C . LYS A 1 94 ? -2.923 -0.526 9.603 1.00 97.12 94 LYS A C 1
ATOM 729 O O . LYS A 1 94 ? -2.766 0.073 10.667 1.00 97.12 94 LYS A O 1
ATOM 734 N N . PHE A 1 95 ? -3.630 -0.061 8.581 1.00 94.12 95 PHE A N 1
ATOM 735 C CA . PHE A 1 95 ? -4.430 1.155 8.610 1.00 94.12 95 PHE A CA 1
ATOM 736 C C . PHE A 1 95 ? -5.911 0.781 8.600 1.00 94.12 95 PHE A C 1
ATOM 738 O O . PHE A 1 95 ? -6.301 -0.164 7.912 1.00 94.12 95 PHE A O 1
ATOM 745 N N . VAL A 1 96 ? -6.730 1.513 9.347 1.00 92.06 96 VAL A N 1
ATOM 746 C CA . VAL A 1 96 ? -8.176 1.282 9.441 1.00 92.06 96 VAL A CA 1
ATOM 747 C C . VAL A 1 96 ? -8.910 2.543 9.024 1.00 92.06 96 VAL A C 1
ATOM 749 O O . VAL A 1 96 ? -8.568 3.634 9.471 1.00 92.06 96 VAL A O 1
ATOM 752 N N . GLU A 1 97 ? -9.897 2.391 8.144 1.00 86.94 97 GLU A N 1
ATOM 753 C CA . GLU A 1 97 ? -10.789 3.484 7.757 1.00 86.94 97 GLU A CA 1
ATOM 754 C C . GLU A 1 97 ? -11.673 3.876 8.951 1.00 86.94 97 GLU A C 1
ATOM 756 O O . GLU A 1 97 ? -12.245 3.013 9.617 1.00 86.94 97 GLU A O 1
ATOM 761 N N . THR A 1 98 ? -11.778 5.172 9.236 1.00 80.62 98 THR A N 1
ATOM 762 C CA . THR A 1 98 ? -12.558 5.714 10.350 1.00 80.62 98 THR A CA 1
ATOM 763 C C . THR A 1 98 ? -13.636 6.678 9.865 1.00 80.62 98 THR A C 1
ATOM 765 O O . THR A 1 98 ? -13.478 7.411 8.883 1.00 80.62 98 THR A O 1
ATOM 768 N N . GLU A 1 99 ? -14.741 6.724 10.607 1.00 68.25 99 GLU A N 1
ATOM 769 C CA . GLU A 1 99 ? -15.759 7.760 10.465 1.00 68.25 99 GLU A CA 1
ATOM 770 C C . GLU A 1 99 ? -15.216 9.068 11.074 1.00 68.25 99 GLU A C 1
ATOM 772 O O . GLU A 1 99 ? -15.226 9.237 12.285 1.00 68.25 99 GLU A O 1
ATOM 777 N N . LYS A 1 100 ? -14.659 9.959 10.239 1.00 55.25 100 LYS A N 1
ATOM 778 C CA . LYS A 1 100 ? -14.228 11.350 10.535 1.00 55.25 100 LYS A CA 1
ATOM 779 C C . LYS A 1 100 ? -13.840 11.693 11.996 1.00 55.25 100 LYS A C 1
ATOM 781 O O . LYS A 1 100 ? -14.697 12.000 12.817 1.00 55.25 100 LYS A O 1
ATOM 786 N N . GLY A 1 101 ? -12.552 11.961 12.226 1.00 49.34 101 GLY A N 1
ATOM 787 C CA . GLY A 1 101 ? -12.117 13.096 13.050 1.00 49.34 101 GLY A CA 1
ATOM 788 C C . GLY A 1 101 ? -10.975 12.856 14.038 1.00 49.34 101 GLY A C 1
ATOM 789 O O . GLY A 1 101 ? -11.144 13.198 15.204 1.00 49.34 101 GLY A O 1
ATOM 790 N N . SER A 1 102 ? -9.795 12.381 13.617 1.00 44.28 102 SER A N 1
ATOM 791 C CA . SER A 1 102 ? -8.571 12.646 14.400 1.00 44.28 102 SER A CA 1
ATOM 792 C C . SER A 1 102 ? -7.797 13.804 13.767 1.00 44.28 102 SER A C 1
ATOM 794 O O . SER A 1 102 ? -7.568 13.840 12.560 1.00 44.28 102 SER A O 1
ATOM 796 N N . LYS A 1 103 ? -7.418 14.796 14.579 1.00 48.84 103 LYS A N 1
ATOM 797 C CA . LYS A 1 103 ? -6.791 16.065 14.148 1.00 48.84 103 LYS A CA 1
ATOM 798 C C . LYS A 1 103 ? -5.407 15.898 13.488 1.00 48.84 103 LYS A C 1
ATOM 800 O O . LYS A 1 103 ? -4.801 16.888 13.092 1.00 48.84 103 LYS A O 1
ATOM 805 N N . GLU A 1 104 ? -4.932 14.665 13.355 1.00 51.66 104 GLU A N 1
ATOM 806 C CA . GLU A 1 104 ? -3.590 14.293 12.901 1.00 51.66 104 GLU A CA 1
ATOM 807 C C . GLU A 1 104 ? -3.586 13.654 11.501 1.00 51.66 104 GLU A C 1
ATOM 809 O O . GLU A 1 104 ? -2.520 13.418 10.943 1.00 51.66 104 GLU A O 1
ATOM 814 N N . THR A 1 105 ? -4.756 13.396 10.900 1.00 48.22 105 THR A N 1
ATOM 815 C CA . THR A 1 105 ? -4.862 12.667 9.625 1.00 48.22 105 THR A CA 1
ATOM 816 C C . THR A 1 105 ? -5.368 13.584 8.507 1.00 48.22 105 THR A C 1
ATOM 818 O O . THR A 1 105 ? -6.450 14.168 8.575 1.00 48.22 105 THR A O 1
ATOM 821 N N . LYS A 1 106 ? -4.564 13.745 7.449 1.00 48.84 106 LYS A N 1
ATOM 822 C CA . LYS A 1 106 ? -4.930 14.472 6.224 1.00 48.84 106 LYS A CA 1
ATOM 823 C C . LYS A 1 106 ? -4.872 13.532 5.023 1.00 48.84 106 LYS A C 1
ATOM 825 O O . LYS A 1 106 ? -3.998 13.670 4.178 1.00 48.84 106 LYS A O 1
ATOM 830 N N . PHE A 1 107 ? -5.839 12.627 4.897 1.00 51.25 107 PHE A N 1
ATOM 831 C CA . PHE A 1 107 ? -6.152 12.092 3.573 1.00 51.25 107 PHE A CA 1
ATOM 832 C C . PHE A 1 107 ? -7.180 13.033 2.927 1.00 51.25 107 PHE A C 1
ATOM 834 O O . PHE A 1 107 ? -8.316 13.155 3.381 1.00 51.25 107 PHE A O 1
ATOM 841 N N . TRP A 1 108 ? -6.738 13.796 1.924 1.00 49.31 108 TRP A N 1
ATOM 842 C CA . TRP A 1 108 ? -7.450 14.921 1.296 1.00 49.31 108 TRP A CA 1
ATOM 843 C C . TRP A 1 108 ? -8.556 14.467 0.323 1.00 49.31 108 TRP A C 1
ATOM 845 O O . TRP A 1 108 ? -8.710 14.998 -0.771 1.00 49.31 108 TRP A O 1
ATOM 855 N N . SER A 1 109 ? -9.394 13.513 0.720 1.00 44.75 109 SER A N 1
ATOM 856 C CA . SER A 1 109 ? -10.719 13.379 0.113 1.00 44.75 109 SER A CA 1
ATOM 857 C C . SER A 1 109 ? -11.750 13.590 1.213 1.00 44.75 109 SER A C 1
ATOM 859 O O . SER A 1 109 ? -11.607 13.081 2.320 1.00 44.75 109 SER A O 1
ATOM 861 N N . LYS A 1 110 ? -12.785 14.391 0.949 1.00 49.09 110 LYS A N 1
ATOM 862 C CA . LYS A 1 110 ? -13.814 14.831 1.916 1.00 49.09 110 LYS A CA 1
ATOM 863 C C . LYS A 1 110 ? -14.582 13.691 2.633 1.00 49.09 110 LYS A C 1
ATOM 865 O O . LYS A 1 110 ? -15.539 13.988 3.353 1.00 49.09 110 LYS A O 1
ATOM 870 N N . GLN A 1 111 ? -14.220 12.422 2.431 1.00 52.31 111 GLN A N 1
ATOM 871 C CA . GLN A 1 111 ? -15.036 11.260 2.775 1.00 52.31 111 GLN A CA 1
ATOM 872 C C . GLN A 1 111 ? -14.327 10.146 3.563 1.00 52.31 111 GLN A C 1
ATOM 874 O O . GLN A 1 111 ? -15.034 9.472 4.302 1.00 52.31 111 GLN A O 1
ATOM 879 N N . LYS A 1 112 ? -12.995 9.970 3.498 1.00 62.59 112 LYS A N 1
ATOM 880 C CA . LYS A 1 112 ? -12.314 8.849 4.182 1.00 62.59 112 LYS A CA 1
ATOM 881 C C . LYS A 1 112 ? -11.110 9.305 5.002 1.00 6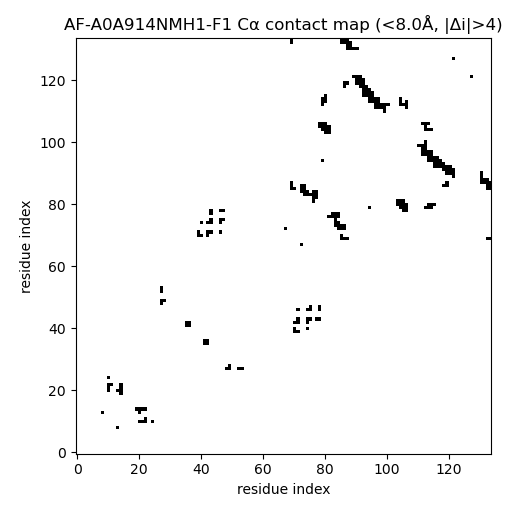2.59 112 LYS A C 1
ATOM 883 O O . LYS A 1 112 ? -10.234 9.990 4.480 1.00 62.59 112 LYS A O 1
ATOM 888 N N . GLN A 1 113 ? -11.069 8.919 6.275 1.00 76.44 113 GLN A N 1
ATOM 889 C CA . GLN A 1 113 ? -9.901 9.077 7.145 1.00 76.44 113 GLN A CA 1
ATOM 890 C C . GLN A 1 113 ? -9.360 7.701 7.510 1.00 76.44 113 GLN A C 1
ATOM 892 O O . GLN A 1 113 ? -10.127 6.750 7.612 1.00 76.44 113 GLN A O 1
ATOM 897 N N . PHE A 1 114 ? -8.046 7.596 7.694 1.00 86.38 114 PHE A N 1
ATOM 898 C CA . PHE A 1 114 ? -7.399 6.364 8.127 1.00 86.38 114 PHE A CA 1
ATOM 899 C C . PHE A 1 114 ? -6.672 6.602 9.442 1.00 86.38 114 PHE A C 1
ATOM 901 O O . PHE A 1 114 ? -6.005 7.620 9.601 1.00 86.38 114 PHE A O 1
ATOM 908 N N . CYS A 1 115 ? -6.761 5.657 10.372 1.00 88.00 115 CYS A N 1
ATOM 909 C CA . CYS A 1 115 ? -5.898 5.603 11.545 1.00 88.00 115 CYS A CA 1
ATOM 910 C C . CYS A 1 115 ? -4.900 4.449 11.422 1.00 88.00 115 CYS A C 1
ATOM 912 O O . CYS A 1 115 ? -5.158 3.445 10.758 1.00 88.00 115 CYS A O 1
ATOM 914 N N . LEU A 1 116 ? -3.741 4.603 12.057 1.00 92.38 116 LEU A N 1
ATOM 915 C CA . LEU A 1 116 ? -2.743 3.548 12.173 1.00 92.38 116 LEU A CA 1
ATOM 916 C C . LEU A 1 116 ? -3.090 2.673 13.384 1.00 92.38 116 LEU A C 1
ATOM 918 O O . LEU A 1 116 ? -3.037 3.157 14.511 1.00 92.38 116 LEU A O 1
ATOM 922 N N . GLU A 1 117 ? -3.426 1.402 13.163 1.00 94.56 117 GLU A N 1
ATOM 923 C CA . GLU A 1 117 ? -3.690 0.451 14.255 1.00 94.56 117 GLU A CA 1
ATOM 924 C C . GLU A 1 117 ? -2.378 -0.118 14.807 1.00 94.56 117 GLU A C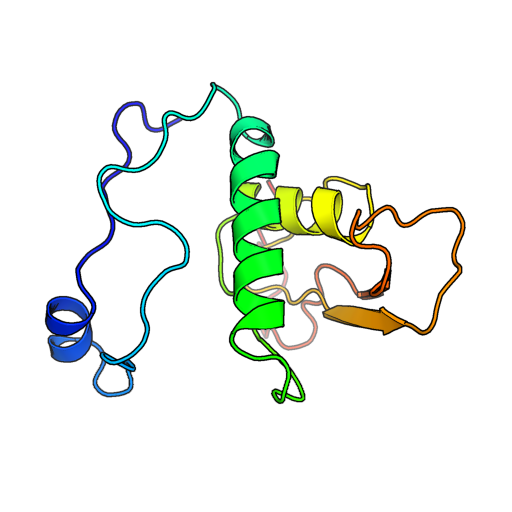 1
ATOM 926 O O . GLU A 1 117 ? -2.160 -0.146 16.015 1.00 94.56 117 GLU A O 1
ATOM 931 N N . TYR A 1 118 ? -1.475 -0.527 13.914 1.00 96.12 118 TYR A N 1
ATOM 932 C CA . TYR A 1 118 ? -0.107 -0.910 14.256 1.00 96.12 118 TYR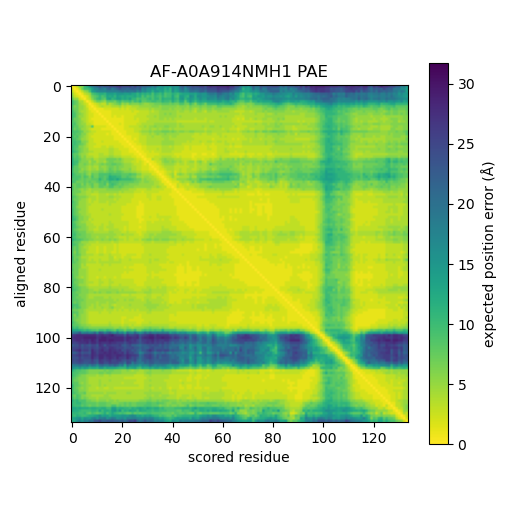 A CA 1
ATOM 933 C C . TYR A 1 118 ? 0.825 -0.700 13.064 1.00 96.12 118 TYR A C 1
ATOM 935 O O . TYR A 1 118 ? 0.405 -0.778 11.907 1.00 96.12 118 TYR A O 1
ATOM 943 N N . SER A 1 119 ? 2.108 -0.474 13.347 1.00 95.88 119 SER A N 1
ATOM 944 C CA . SER A 1 119 ? 3.163 -0.366 12.336 1.00 95.88 119 SER A CA 1
ATOM 945 C C . SER A 1 119 ? 4.275 -1.368 12.606 1.00 95.88 119 SER A C 1
ATOM 947 O O . SER A 1 119 ? 4.569 -1.671 13.762 1.00 95.88 119 SER A O 1
ATOM 949 N N . ALA A 1 120 ? 4.880 -1.869 11.529 1.00 95.06 120 ALA A N 1
ATOM 950 C CA . ALA A 1 120 ? 6.042 -2.750 11.561 1.00 95.06 120 ALA A CA 1
ATOM 951 C C . ALA A 1 120 ? 5.874 -4.007 12.445 1.00 95.06 120 ALA A C 1
ATOM 953 O O . ALA A 1 120 ? 6.836 -4.467 13.064 1.00 95.06 120 ALA A O 1
ATOM 954 N N . ASN A 1 121 ? 4.671 -4.598 12.497 1.00 96.00 121 ASN A N 1
ATOM 955 C CA . ASN A 1 121 ? 4.451 -5.826 13.254 1.00 96.00 121 ASN A CA 1
ATOM 956 C C . ASN A 1 121 ? 5.258 -6.980 12.641 1.00 96.00 121 ASN A C 1
ATOM 958 O O . ASN A 1 121 ? 5.122 -7.304 11.459 1.00 96.00 121 ASN A O 1
ATOM 962 N N . ALA A 1 122 ? 6.083 -7.603 13.476 1.00 96.25 122 ALA A N 1
ATOM 963 C CA . ALA A 1 122 ? 6.977 -8.693 13.111 1.00 96.25 122 ALA A CA 1
ATOM 964 C C . ALA A 1 122 ? 6.644 -9.992 13.858 1.00 96.25 122 ALA A C 1
ATOM 966 O O . ALA A 1 122 ? 7.435 -10.928 13.824 1.00 96.25 122 ALA A O 1
ATOM 967 N N . ASP A 1 123 ? 5.516 -10.072 14.571 1.00 96.25 123 ASP A N 1
ATOM 968 C CA . ASP A 1 123 ? 5.259 -11.179 15.504 1.00 96.25 123 ASP A CA 1
ATOM 969 C C . ASP A 1 123 ? 5.082 -12.527 14.824 1.00 96.25 123 ASP A C 1
ATOM 971 O O . ASP A 1 123 ? 5.407 -13.559 15.405 1.00 96.25 123 ASP A O 1
ATOM 975 N N . HIS A 1 124 ? 4.654 -12.494 13.568 1.00 94.19 124 HIS A N 1
ATOM 976 C CA . HIS A 1 124 ? 4.538 -13.654 12.700 1.00 94.19 124 HIS A CA 1
ATOM 977 C C . HIS A 1 124 ? 5.892 -14.179 12.184 1.00 94.19 124 HIS A C 1
ATOM 979 O O . HIS A 1 124 ? 5.946 -15.277 11.633 1.00 94.19 124 HIS A O 1
ATOM 985 N N . LEU A 1 125 ? 6.985 -13.420 12.329 1.00 94.94 125 LEU A N 1
ATOM 986 C CA . LEU A 1 125 ? 8.307 -13.824 11.855 1.00 94.94 125 LEU A CA 1
ATOM 987 C C . LEU A 1 125 ? 9.000 -14.723 12.883 1.00 94.94 125 LEU A C 1
ATOM 989 O O . LEU A 1 125 ? 9.158 -14.361 14.050 1.00 94.94 125 LEU A O 1
ATOM 993 N N . SER A 1 126 ? 9.495 -15.872 12.417 1.00 93.94 126 SER A N 1
ATOM 994 C CA . SER A 1 126 ? 10.294 -16.802 13.225 1.00 93.94 126 SER A CA 1
ATOM 995 C C . SER A 1 126 ? 11.667 -16.238 13.604 1.00 93.94 126 SER A C 1
ATOM 997 O O . SER A 1 126 ? 12.244 -16.646 14.609 1.00 93.94 126 SER A O 1
ATOM 999 N N . ASN A 1 127 ? 12.188 -15.284 12.826 1.00 90.50 127 ASN A N 1
ATOM 1000 C CA . ASN A 1 127 ? 13.438 -14.587 13.098 1.00 90.50 127 ASN A CA 1
ATOM 1001 C C . ASN A 1 127 ? 13.258 -13.070 12.942 1.00 90.50 127 ASN A C 1
ATOM 1003 O O . ASN A 1 127 ? 12.900 -12.587 11.870 1.00 90.50 127 ASN A O 1
ATOM 1007 N N . LYS A 1 128 ? 13.550 -12.326 14.015 1.00 91.94 128 LYS A N 1
ATOM 1008 C CA . LYS A 1 128 ? 13.387 -10.866 14.107 1.00 91.94 128 LYS A CA 1
ATOM 1009 C C . LYS A 1 128 ? 14.725 -10.111 14.167 1.00 91.94 128 LYS A C 1
ATOM 1011 O O . LYS A 1 128 ? 14.730 -8.899 14.348 1.00 91.94 128 LYS A O 1
ATOM 1016 N N . SER A 1 129 ? 15.864 -10.799 14.042 1.00 84.44 129 SER A N 1
ATOM 1017 C CA . SER A 1 129 ? 17.186 -10.213 14.318 1.00 84.44 129 SER A CA 1
ATOM 1018 C C . SER A 1 129 ? 17.710 -9.270 13.234 1.00 84.44 129 SER A C 1
ATOM 1020 O O . SER A 1 129 ? 18.579 -8.451 13.514 1.00 84.44 129 SER A O 1
ATOM 1022 N N . ASN A 1 130 ? 17.197 -9.357 12.002 1.00 82.94 130 ASN A N 1
ATOM 1023 C CA . ASN A 1 130 ? 17.660 -8.526 10.892 1.00 82.94 130 ASN A CA 1
ATOM 1024 C C . ASN A 1 130 ? 16.510 -8.110 9.970 1.00 82.94 130 ASN A C 1
ATOM 1026 O O . ASN A 1 130 ? 16.405 -8.571 8.836 1.00 82.94 130 ASN A O 1
ATOM 1030 N N . LEU A 1 131 ? 15.644 -7.232 10.474 1.00 84.75 131 LEU A N 1
ATOM 1031 C CA . LEU A 1 131 ? 14.516 -6.708 9.705 1.00 84.75 131 LEU A CA 1
ATOM 1032 C C . LEU A 1 131 ? 14.923 -5.592 8.732 1.00 84.75 131 LEU A C 1
ATOM 1034 O O . LEU A 1 131 ? 14.110 -5.208 7.907 1.00 84.75 131 LEU A O 1
ATOM 1038 N N . ARG A 1 132 ? 16.153 -5.065 8.805 1.00 81.31 132 ARG A N 1
ATOM 1039 C CA . ARG A 1 132 ? 16.666 -3.993 7.925 1.00 81.31 132 ARG A CA 1
ATOM 1040 C C . ARG A 1 132 ? 15.681 -2.821 7.711 1.00 81.31 132 ARG A C 1
ATOM 1042 O O . ARG A 1 132 ? 15.342 -2.537 6.560 1.00 81.31 132 ARG A O 1
ATOM 1049 N N . PRO A 1 133 ? 15.185 -2.159 8.775 1.00 70.56 133 PRO A N 1
ATOM 1050 C CA . PRO A 1 133 ? 14.508 -0.877 8.595 1.00 70.56 133 PRO A CA 1
ATOM 1051 C C . PRO A 1 133 ? 15.506 0.117 7.977 1.00 70.56 133 PRO A C 1
ATOM 1053 O O . PRO A 1 133 ? 16.656 0.170 8.415 1.00 70.56 133 PRO A O 1
ATOM 1056 N N . TYR A 1 134 ? 15.084 0.802 6.911 1.00 61.09 134 TYR A N 1
ATOM 1057 C CA . TYR A 1 134 ? 15.901 1.775 6.175 1.00 61.09 134 TYR A CA 1
ATOM 1058 C C . TYR A 1 134 ? 16.049 3.085 6.954 1.00 61.09 134 TYR A C 1
ATOM 1060 O O . TYR A 1 134 ? 15.058 3.480 7.615 1.00 61.09 134 TYR A O 1
#

Radius of gyration: 16.14 Å; Cα contacts (8 Å, |Δi|>4): 146; chains: 1; bounding box: 36×35×36 Å

Sequence (134 aa):
MCEEPPSFEEPEALKKRFHLIDTSYKPIFNKPMPKEGMGDSACVGRLQKTIEGICEKFKDAKSIVLVSHASPIGAIHEVLVNKWTYVGQATVTKFVETEKGSKETKFWSKQKQFCLEYSANADHLSNKSNLRPY

Foldseek 3Di:
DDPDPDDDDQQVVVCVVPVPGDNVDDALDDPPGDDFDDDLCSCLVVLLSRVVVCC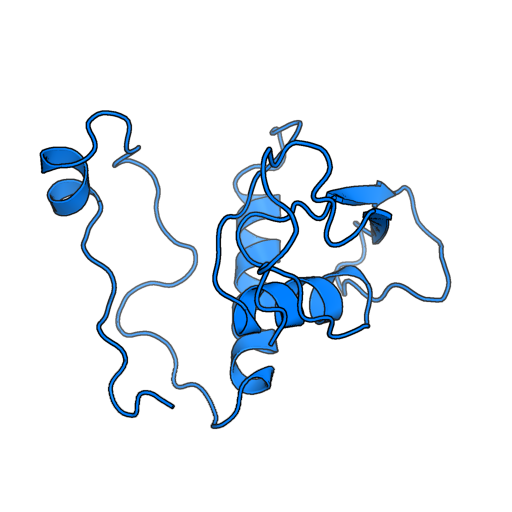VVPVVDPDDDDDDDQSSVLSVCCQQFVGRFFEFAPFDWDKDWDDDDDPRGDNPDPGTHIDTPDPRHCPPPPDDPCRPGD

Solvent-accessible surface area (backbone atoms only — not comparable to full-atom values): 8616 Å² total; per-residue (Å²): 137,71,96,75,68,82,77,83,81,55,53,74,64,49,33,77,80,39,81,81,60,68,67,84,69,76,69,83,72,61,87,79,71,78,88,68,64,80,65,66,73,37,49,34,71,59,50,46,55,42,52,54,46,48,50,64,76,44,64,87,54,94,74,85,86,86,88,79,54,57,49,62,48,14,32,47,32,29,42,39,46,62,44,72,43,61,44,32,64,92,37,46,67,43,72,43,82,43,89,76,85,61,100,65,48,65,40,94,51,104,79,56,35,42,45,78,79,47,70,50,48,48,84,88,48,96,72,76,91,78,37,70,57,112

Nearest PDB structures (foldseek):
  6yj6-assembly1_C  TM=6.145E-01  e=2.775E-02  Saccharomyces cerevisiae

InterPro domains:
  IPR029033 Histidine phosphatase superfamily [G3DSA:3.40.50.1240] (1-132)

Secondary structure (DSSP, 8-state):
--SSPPPPPPHHHHHTT-TT--TT---SSPSSPPP--SSGGGGHHHHHHHHHHHHHHTTT-S-------HHHHHHHHHHHHS------TT-EEEEEEESS--TT----STT-EEEEEEEEE-TT-S--TT----